Protein AF-A0A444JET3-F1 (afdb_monomer_lite)

InterPro domains:
  IPR002504 NAD kinase [PF01513] (39-80)
  IPR016064 NAD kinase/diacylglycerol kinase-like domain superfamily [SSF111331] (6-80)
  IPR017438 Inorganic polyphosphate/ATP-NAD kinase, N-terminal [G3DSA:3.40.50.10330] (2-80)

Secondary structure (DSSP, 8-state):
----EEEEEE-TT-HHHHHHHHHHHHHHHHTT-EEEES---TT-SEEEEES-HHHHHHHHHHHHHTT--EEEE--SS---

Radius of gyration: 11.91 Å; chains: 1; bounding box: 28×29×32 Å

Sequence (80 aa):
MHIRYAGIITRKDSPEVLRVGRELADWYRKHSIKAELDRIDPAMDMLTILGGDGTLLHVADQAARHGIPVVGINLGNLGF

pLDDT: mean 91.64, std 9.14, range [49.38, 98.38]

Structure (mmCIF, N/CA/C/O backbone):
data_AF-A0A444JET3-F1
#
_entry.id   AF-A0A444JET3-F1
#
loop_
_atom_site.group_PDB
_atom_site.id
_atom_site.type_symbol
_atom_site.label_atom_id
_atom_site.label_alt_id
_atom_site.label_comp_id
_atom_site.label_asym_id
_atom_site.label_entity_id
_atom_site.label_seq_id
_atom_site.pdbx_PDB_ins_code
_atom_site.Cartn_x
_atom_site.Cartn_y
_atom_site.Cartn_z
_atom_site.occupancy
_atom_site.B_iso_or_equiv
_atom_site.auth_seq_id
_atom_site.auth_comp_id
_atom_site.auth_asym_id
_atom_site.auth_atom_id
_atom_site.pdbx_PDB_model_num
ATOM 1 N N . MET A 1 1 ? -0.280 -1.142 18.398 1.00 67.25 1 MET A N 1
ATOM 2 C CA . MET A 1 1 ? -1.129 -1.097 17.188 1.00 67.25 1 MET A CA 1
ATOM 3 C C . MET A 1 1 ? -1.345 -2.530 16.725 1.00 67.25 1 MET A C 1
ATOM 5 O O . MET A 1 1 ? -0.357 -3.236 16.586 1.00 67.25 1 MET A O 1
ATOM 9 N N . HIS A 1 2 ? -2.591 -2.988 16.589 1.00 89.44 2 HIS A N 1
ATOM 10 C CA . HIS A 1 2 ? -2.901 -4.363 16.179 1.00 89.44 2 HIS A CA 1
ATOM 11 C C . HIS A 1 2 ? -3.401 -4.349 14.729 1.00 89.44 2 HIS A C 1
ATOM 13 O O . HIS A 1 2 ? -4.579 -4.105 14.490 1.00 89.44 2 HIS A O 1
ATOM 19 N N . ILE A 1 3 ? -2.501 -4.578 13.772 1.00 95.38 3 ILE A N 1
ATOM 20 C CA . ILE A 1 3 ? -2.815 -4.546 12.337 1.00 95.38 3 ILE A CA 1
ATOM 21 C C . ILE A 1 3 ? -3.552 -5.838 11.961 1.00 95.38 3 ILE A C 1
ATOM 23 O O . ILE A 1 3 ? -3.046 -6.928 12.214 1.00 95.38 3 ILE A O 1
ATOM 27 N N . ARG A 1 4 ? -4.743 -5.729 11.365 1.00 97.69 4 ARG A N 1
ATOM 28 C CA . ARG A 1 4 ? -5.537 -6.847 10.815 1.00 97.69 4 ARG A CA 1
ATOM 29 C C . ARG A 1 4 ? -5.889 -6.648 9.352 1.00 97.69 4 ARG A C 1
ATOM 31 O O . ARG A 1 4 ? -6.205 -7.624 8.678 1.00 97.69 4 ARG A O 1
ATOM 38 N N . TYR A 1 5 ? -5.835 -5.416 8.863 1.00 98.00 5 TYR A N 1
ATOM 39 C CA . TYR A 1 5 ? -6.095 -5.085 7.475 1.00 98.00 5 TYR A CA 1
ATOM 40 C C . TYR A 1 5 ? -5.072 -4.071 6.965 1.00 98.00 5 TYR A C 1
ATOM 42 O O . TYR A 1 5 ? -5.011 -2.943 7.446 1.00 98.00 5 TYR A O 1
ATOM 50 N N . ALA A 1 6 ? -4.272 -4.485 5.986 1.00 98.00 6 ALA A N 1
ATOM 51 C CA . ALA A 1 6 ? -3.266 -3.656 5.344 1.00 98.00 6 ALA A CA 1
ATOM 52 C C . ALA A 1 6 ? -3.579 -3.466 3.854 1.00 98.00 6 ALA A C 1
ATOM 54 O O . ALA A 1 6 ? -3.942 -4.413 3.151 1.00 98.00 6 ALA A O 1
ATOM 55 N N . GLY A 1 7 ? -3.404 -2.245 3.362 1.00 97.75 7 GLY A N 1
ATOM 56 C CA . GLY A 1 7 ? -3.341 -1.974 1.928 1.00 97.75 7 GLY A CA 1
ATOM 57 C C . GLY A 1 7 ? -1.898 -1.936 1.435 1.00 97.75 7 GLY A C 1
ATOM 58 O O . GLY A 1 7 ? -0.983 -1.593 2.188 1.00 97.75 7 GLY A O 1
ATOM 59 N N . ILE A 1 8 ? -1.694 -2.260 0.163 1.00 97.56 8 ILE A N 1
ATOM 60 C CA . ILE A 1 8 ? -0.402 -2.156 -0.517 1.00 97.56 8 ILE A CA 1
ATOM 61 C C . ILE A 1 8 ? -0.608 -1.365 -1.805 1.00 97.56 8 ILE A C 1
ATOM 63 O O . ILE A 1 8 ? -1.339 -1.815 -2.681 1.00 97.56 8 ILE A O 1
ATOM 67 N N . ILE A 1 9 ? 0.050 -0.217 -1.948 1.00 95.75 9 ILE A N 1
ATOM 68 C CA . ILE A 1 9 ? 0.077 0.540 -3.203 1.00 95.75 9 ILE A CA 1
ATOM 69 C C . ILE A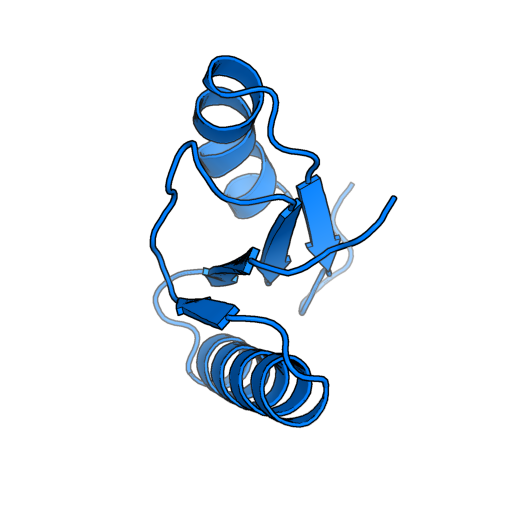 1 9 ? 1.409 0.319 -3.896 1.00 95.75 9 ILE A C 1
ATOM 71 O O . ILE A 1 9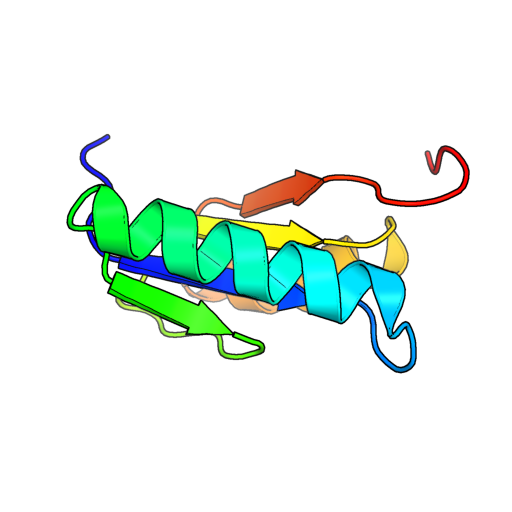 ? 2.464 0.492 -3.287 1.00 95.75 9 ILE A O 1
ATOM 75 N N . THR A 1 10 ? 1.364 -0.030 -5.175 1.00 94.31 10 THR A N 1
ATOM 76 C CA . THR A 1 10 ? 2.562 -0.227 -5.989 1.00 94.31 10 THR A CA 1
ATOM 77 C C . THR A 1 10 ? 2.746 0.904 -6.998 1.00 94.31 10 THR A C 1
ATOM 79 O O . THR A 1 10 ? 1.786 1.494 -7.499 1.00 94.31 10 THR A O 1
ATOM 82 N N . ARG A 1 11 ? 4.001 1.231 -7.324 1.00 90.06 11 ARG A N 1
ATOM 83 C CA . ARG A 1 11 ? 4.302 2.092 -8.474 1.00 90.06 11 ARG A CA 1
ATOM 84 C C . ARG A 1 11 ? 3.825 1.408 -9.763 1.00 90.06 11 ARG A C 1
ATOM 86 O O . ARG A 1 11 ? 4.192 0.263 -10.028 1.00 90.06 11 ARG A O 1
ATOM 93 N N . LYS A 1 12 ? 3.084 2.151 -10.592 1.00 84.38 12 LYS A N 1
ATOM 94 C CA . LYS A 1 12 ? 2.595 1.695 -11.904 1.00 84.38 12 LYS A CA 1
ATOM 95 C C . LYS A 1 12 ? 3.741 1.267 -12.831 1.00 84.38 12 LYS A C 1
ATOM 97 O O . LYS A 1 12 ? 4.858 1.772 -12.726 1.00 84.38 12 LYS A O 1
ATOM 102 N N . ASP A 1 13 ? 3.438 0.328 -13.724 1.00 84.94 13 ASP A N 1
ATOM 103 C CA . ASP A 1 13 ? 4.300 -0.115 -14.832 1.00 84.94 13 ASP A CA 1
ATOM 104 C C . ASP A 1 13 ? 5.670 -0.683 -14.426 1.00 84.94 13 ASP A C 1
ATOM 106 O O . ASP A 1 13 ? 6.612 -0.717 -15.216 1.00 84.94 13 ASP A O 1
ATOM 110 N N . SER A 1 14 ? 5.790 -1.183 -13.193 1.00 88.81 14 SER A N 1
ATOM 111 C CA . SER A 1 14 ? 7.006 -1.825 -12.696 1.00 88.81 14 SER A CA 1
ATOM 112 C C . SER A 1 14 ? 6.723 -3.280 -12.297 1.00 88.81 14 SER A C 1
ATOM 114 O O . SER A 1 14 ? 6.283 -3.535 -11.173 1.00 88.81 14 SER A O 1
ATOM 116 N N . PRO A 1 15 ? 6.978 -4.257 -13.194 1.00 91.44 15 PRO A N 1
ATOM 117 C CA . PRO A 1 15 ? 6.713 -5.674 -12.927 1.00 91.44 15 PRO A CA 1
ATOM 118 C C . PRO A 1 15 ? 7.427 -6.207 -11.680 1.00 91.44 15 PRO A C 1
ATOM 120 O O . PRO A 1 15 ? 6.883 -7.040 -10.960 1.00 91.44 15 PRO A O 1
ATOM 123 N N . GLU A 1 16 ? 8.629 -5.701 -11.402 1.00 91.75 16 GLU A N 1
ATOM 124 C CA . GLU A 1 16 ? 9.398 -6.037 -10.203 1.00 91.75 16 GLU A CA 1
ATOM 125 C C . GLU A 1 16 ? 8.692 -5.573 -8.921 1.00 91.75 16 GLU A C 1
ATOM 127 O O . GLU A 1 16 ? 8.482 -6.374 -8.012 1.00 91.75 16 GLU A O 1
ATOM 132 N N . VAL A 1 17 ? 8.282 -4.304 -8.859 1.00 92.62 17 VAL A N 1
ATOM 133 C CA . VAL A 1 17 ? 7.587 -3.739 -7.693 1.00 92.62 17 VAL A CA 1
ATOM 134 C C . VAL A 1 17 ? 6.251 -4.443 -7.475 1.00 92.62 17 VAL A C 1
ATOM 136 O O . VAL A 1 17 ? 5.899 -4.756 -6.340 1.00 92.62 17 VAL A O 1
ATOM 139 N N . LEU A 1 18 ? 5.534 -4.768 -8.555 1.00 94.62 18 LEU A N 1
ATOM 140 C CA . LEU A 1 18 ? 4.301 -5.547 -8.475 1.00 94.62 18 LEU A CA 1
ATOM 141 C C . LEU A 1 18 ? 4.546 -6.959 -7.924 1.00 94.62 18 LEU A C 1
ATOM 143 O O . LEU A 1 18 ? 3.754 -7.443 -7.115 1.00 94.62 18 LEU A O 1
ATOM 147 N N . ARG A 1 19 ? 5.641 -7.620 -8.324 1.00 95.62 19 ARG A N 1
ATOM 148 C CA . ARG A 1 19 ? 6.036 -8.925 -7.769 1.00 95.62 19 ARG A CA 1
ATOM 149 C C . ARG A 1 19 ? 6.274 -8.824 -6.262 1.00 95.62 19 ARG A C 1
ATOM 151 O O . ARG A 1 19 ? 5.691 -9.608 -5.519 1.00 95.62 19 ARG A O 1
ATOM 158 N N . VAL A 1 20 ? 7.046 -7.833 -5.812 1.00 95.81 20 VAL A N 1
ATOM 159 C CA . VAL A 1 20 ? 7.286 -7.596 -4.377 1.00 95.81 20 VAL A CA 1
ATOM 160 C C . VAL A 1 20 ? 5.979 -7.275 -3.642 1.00 95.81 20 VAL A C 1
ATOM 162 O O . VAL A 1 20 ? 5.749 -7.780 -2.548 1.00 95.81 20 VAL A O 1
ATOM 165 N N . GLY A 1 21 ? 5.077 -6.505 -4.257 1.00 96.69 21 GLY A N 1
ATOM 166 C CA . GLY A 1 21 ? 3.749 -6.229 -3.705 1.00 96.69 21 GLY A CA 1
ATOM 167 C C . GLY A 1 21 ? 2.916 -7.488 -3.488 1.00 96.69 21 GLY A C 1
ATOM 168 O O . GLY A 1 21 ? 2.282 -7.632 -2.443 1.00 96.69 21 GLY A O 1
ATOM 169 N N . ARG A 1 22 ? 2.950 -8.433 -4.431 1.00 97.50 22 ARG A N 1
ATOM 170 C CA . ARG A 1 22 ? 2.276 -9.732 -4.280 1.00 97.50 22 ARG A CA 1
ATOM 171 C C . ARG A 1 22 ? 2.899 -10.568 -3.166 1.00 97.50 22 ARG A C 1
ATOM 173 O O . ARG A 1 22 ? 2.166 -11.073 -2.323 1.00 97.50 22 ARG A O 1
ATOM 180 N N . GLU A 1 23 ? 4.227 -10.642 -3.114 1.00 97.94 23 GLU A N 1
ATOM 181 C CA . GLU A 1 23 ? 4.953 -11.354 -2.054 1.00 97.94 23 GLU A CA 1
ATOM 182 C C . GLU A 1 23 ? 4.638 -10.783 -0.665 1.00 97.94 23 GLU A C 1
ATOM 184 O O . GLU A 1 23 ? 4.392 -11.536 0.279 1.00 97.94 23 GLU A O 1
ATOM 189 N N . LEU A 1 24 ? 4.563 -9.456 -0.542 1.00 97.62 24 LEU A N 1
ATOM 190 C CA . LEU A 1 24 ? 4.175 -8.789 0.697 1.00 97.62 24 LEU A CA 1
ATOM 191 C C . LEU A 1 24 ? 2.711 -9.068 1.068 1.00 97.62 24 LEU A C 1
ATOM 193 O O . LEU A 1 24 ? 2.409 -9.318 2.235 1.00 97.62 24 LEU A O 1
ATOM 197 N N . ALA A 1 25 ? 1.799 -9.062 0.092 1.00 98.06 25 ALA A N 1
ATOM 198 C CA . ALA A 1 25 ? 0.396 -9.393 0.330 1.00 98.06 25 ALA A CA 1
ATOM 199 C C . ALA A 1 25 ? 0.240 -10.825 0.862 1.00 98.06 25 ALA A C 1
ATOM 201 O O . ALA A 1 25 ? -0.523 -11.064 1.801 1.00 98.06 25 ALA A O 1
ATOM 202 N N . ASP A 1 26 ? 0.986 -11.773 0.297 1.00 98.38 26 ASP A N 1
ATOM 203 C CA . ASP A 1 26 ? 0.986 -13.165 0.744 1.00 98.38 26 ASP A CA 1
ATOM 204 C C . ASP A 1 26 ? 1.619 -13.316 2.128 1.00 98.38 26 ASP A C 1
ATOM 206 O O . ASP A 1 26 ? 1.101 -14.053 2.973 1.00 98.38 26 ASP A O 1
ATOM 210 N N . TRP A 1 27 ? 2.684 -12.560 2.407 1.00 98.12 27 TRP A N 1
ATOM 211 C CA . TRP A 1 27 ? 3.275 -12.490 3.737 1.00 98.12 27 TRP A CA 1
ATOM 212 C C . TRP A 1 27 ? 2.268 -11.975 4.772 1.00 98.12 27 TRP A C 1
ATOM 214 O O . TRP A 1 27 ? 2.100 -12.616 5.808 1.00 98.12 27 TRP A O 1
ATOM 224 N N . TYR A 1 28 ? 1.529 -10.897 4.494 1.00 97.94 28 TYR A N 1
ATOM 225 C CA . TYR A 1 28 ? 0.478 -10.412 5.395 1.00 97.94 28 TYR A CA 1
ATOM 226 C C . TYR A 1 28 ? -0.595 -11.470 5.652 1.00 97.94 28 TYR A C 1
ATOM 228 O O . TYR A 1 28 ? -0.907 -11.761 6.809 1.00 97.94 28 TYR A O 1
ATOM 236 N N . ARG A 1 29 ? -1.106 -12.114 4.596 1.00 97.69 29 ARG A N 1
ATOM 237 C CA . ARG A 1 29 ? -2.134 -13.160 4.723 1.00 97.69 29 ARG A CA 1
ATOM 238 C C . ARG A 1 29 ? -1.655 -14.328 5.579 1.00 97.69 29 ARG A C 1
ATOM 240 O O . ARG A 1 29 ? -2.404 -14.800 6.431 1.00 97.69 29 ARG A O 1
ATOM 247 N N . LYS A 1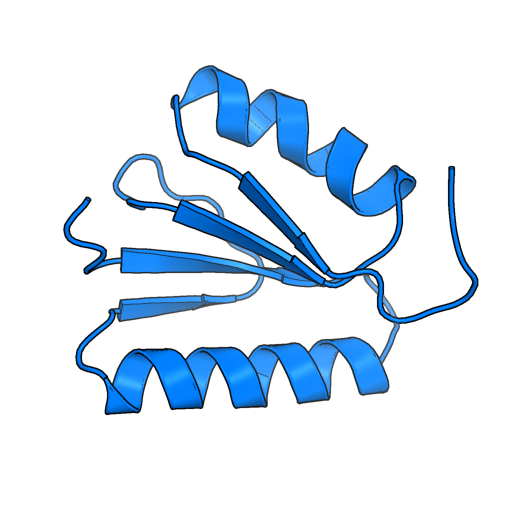 30 ? -0.394 -14.748 5.420 1.00 98.19 30 LYS A N 1
ATOM 248 C CA . LYS A 1 30 ? 0.232 -15.790 6.251 1.00 98.19 30 LYS A CA 1
ATOM 249 C C . LYS A 1 30 ? 0.266 -15.417 7.739 1.00 98.19 30 LYS A C 1
ATOM 251 O O . LYS A 1 30 ? 0.200 -16.301 8.586 1.00 98.19 30 LYS A O 1
ATOM 256 N N . HIS A 1 31 ? 0.323 -14.126 8.055 1.00 97.12 31 HIS A N 1
ATOM 257 C CA . HIS A 1 31 ? 0.295 -13.599 9.421 1.00 97.12 31 HIS A CA 1
ATOM 258 C C . HIS A 1 31 ? -1.111 -13.169 9.869 1.00 97.12 31 HIS A C 1
ATOM 260 O O . HIS A 1 31 ? -1.247 -12.412 10.825 1.00 97.12 31 HIS A O 1
ATOM 266 N N . SER A 1 32 ? -2.168 -13.674 9.218 1.00 97.44 32 SER A N 1
ATOM 267 C CA . SER A 1 32 ? -3.571 -13.358 9.537 1.00 97.44 32 SER A CA 1
ATOM 268 C C . SER A 1 32 ? -3.939 -11.876 9.373 1.00 97.44 32 SER A C 1
ATOM 270 O O . SER A 1 32 ? -4.847 -11.376 10.035 1.00 97.44 32 SER A O 1
ATOM 272 N N . ILE A 1 33 ? -3.256 -11.176 8.465 1.00 98.19 33 ILE A N 1
ATOM 273 C CA . ILE A 1 33 ? -3.556 -9.796 8.082 1.00 98.19 33 ILE A CA 1
ATOM 274 C C . ILE A 1 33 ? -4.221 -9.829 6.703 1.00 98.19 33 ILE A C 1
ATOM 276 O O . ILE A 1 33 ? -3.638 -10.304 5.725 1.00 98.19 33 ILE A O 1
ATOM 280 N N . LYS A 1 34 ? -5.458 -9.328 6.602 1.00 98.31 34 LYS A N 1
ATOM 281 C CA . LYS A 1 34 ? -6.123 -9.103 5.313 1.00 98.31 34 LYS A CA 1
ATOM 282 C C . LYS A 1 34 ? -5.259 -8.137 4.497 1.00 98.31 34 LYS A C 1
ATOM 284 O O . LYS A 1 34 ? -4.856 -7.103 5.017 1.00 98.31 34 LYS A O 1
ATOM 289 N N . ALA A 1 35 ? -5.004 -8.459 3.230 1.00 98.00 35 ALA A N 1
ATOM 290 C CA . ALA A 1 35 ? -4.171 -7.641 2.353 1.00 98.00 35 ALA A CA 1
ATOM 291 C C . ALA A 1 35 ? -4.827 -7.415 0.989 1.00 98.00 35 ALA A C 1
ATOM 293 O O . ALA A 1 35 ? -5.234 -8.379 0.327 1.00 98.00 35 ALA A O 1
ATOM 294 N N . GLU A 1 36 ? -4.882 -6.153 0.567 1.00 97.81 36 GLU A N 1
ATOM 295 C CA . GLU A 1 36 ? -5.378 -5.725 -0.744 1.00 97.81 36 GLU A CA 1
ATOM 296 C C . GLU A 1 36 ? -4.327 -4.884 -1.476 1.00 97.81 36 GLU A C 1
ATOM 298 O O . GLU A 1 36 ? -3.661 -4.043 -0.875 1.00 97.81 36 GLU A O 1
ATOM 303 N N . LEU A 1 37 ? -4.171 -5.143 -2.775 1.00 95.75 37 LEU A N 1
ATOM 304 C CA . LEU A 1 37 ? -3.248 -4.434 -3.662 1.00 95.75 37 LEU A CA 1
ATOM 305 C C . LEU A 1 37 ? -3.987 -3.329 -4.416 1.00 95.75 37 LEU A C 1
ATOM 307 O O . LEU A 1 37 ? -5.125 -3.527 -4.836 1.00 95.75 37 LEU A O 1
ATOM 311 N N . ASP A 1 38 ? -3.311 -2.196 -4.598 1.00 93.12 38 ASP A N 1
ATOM 312 C CA . ASP A 1 38 ? -3.718 -1.046 -5.413 1.00 93.12 38 ASP A CA 1
ATOM 313 C C . ASP A 1 38 ? -5.127 -0.509 -5.091 1.00 93.12 38 ASP A C 1
ATOM 315 O O . ASP A 1 38 ? -5.830 0.035 -5.944 1.00 93.12 38 ASP A O 1
ATOM 319 N N . ARG A 1 39 ? -5.532 -0.639 -3.824 1.00 93.12 39 ARG A N 1
ATOM 320 C CA . ARG A 1 39 ? -6.788 -0.128 -3.272 1.00 93.12 39 ARG A CA 1
ATOM 321 C C . ARG A 1 39 ? -6.521 0.551 -1.935 1.00 93.12 39 ARG A C 1
ATOM 323 O O . ARG A 1 39 ? -5.702 0.082 -1.151 1.00 93.12 39 ARG A O 1
ATOM 330 N N . ILE A 1 40 ? -7.244 1.636 -1.675 1.00 93.75 40 ILE A N 1
ATOM 331 C CA . ILE A 1 40 ? -7.302 2.287 -0.365 1.00 93.75 40 ILE A CA 1
ATOM 332 C C . ILE A 1 40 ? -8.719 2.116 0.163 1.00 93.75 40 ILE A C 1
ATOM 334 O O . ILE A 1 40 ? -9.691 2.385 -0.544 1.00 93.75 40 ILE A O 1
ATOM 338 N N . ASP A 1 41 ? -8.832 1.644 1.396 1.00 95.81 41 ASP A N 1
ATOM 339 C CA .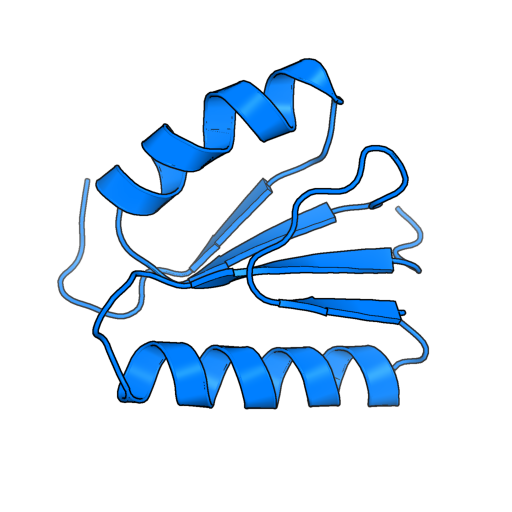 ASP A 1 41 ? -10.097 1.445 2.088 1.00 95.81 41 ASP A CA 1
ATOM 340 C C . ASP A 1 41 ? -10.009 2.111 3.470 1.00 95.81 41 ASP A C 1
ATOM 342 O O . ASP A 1 41 ? -9.039 1.852 4.185 1.00 95.81 41 ASP A O 1
ATOM 346 N N . PRO A 1 42 ? -10.986 2.946 3.872 1.00 95.69 42 PRO A N 1
ATOM 347 C CA . PRO A 1 42 ? -10.983 3.611 5.177 1.00 95.69 42 PRO A CA 1
ATOM 348 C C . PRO A 1 42 ? -10.901 2.663 6.380 1.00 95.69 42 PRO A C 1
ATOM 350 O O . PRO A 1 42 ? -10.546 3.099 7.469 1.00 95.69 42 PRO A O 1
ATOM 353 N N . ALA A 1 43 ? -11.246 1.383 6.209 1.00 96.25 43 ALA A N 1
ATOM 354 C CA . ALA A 1 43 ? -11.150 0.376 7.261 1.00 96.25 43 ALA A CA 1
ATOM 355 C C . ALA A 1 43 ? -9.740 -0.228 7.416 1.00 96.25 43 ALA A C 1
ATOM 357 O O . ALA A 1 43 ? -9.548 -1.084 8.279 1.00 96.25 43 ALA A O 1
ATOM 358 N N . MET A 1 44 ? -8.774 0.146 6.570 1.00 97.31 44 MET A N 1
ATOM 359 C CA . MET A 1 44 ? -7.390 -0.319 6.688 1.00 97.31 44 MET A CA 1
ATOM 360 C C . MET A 1 44 ? -6.731 0.251 7.943 1.00 97.31 44 MET A C 1
ATOM 362 O O . MET A 1 44 ? -6.794 1.446 8.211 1.00 97.31 44 MET A O 1
ATOM 366 N N . ASP A 1 45 ? -6.019 -0.606 8.668 1.00 97.56 45 ASP A N 1
ATOM 367 C CA . ASP A 1 45 ? -5.234 -0.209 9.837 1.00 97.56 45 ASP A CA 1
ATOM 368 C C . ASP A 1 45 ? -3.907 0.453 9.431 1.00 97.56 45 ASP A C 1
ATOM 370 O O . ASP A 1 45 ? -3.274 1.129 10.242 1.00 97.56 45 ASP A O 1
ATOM 374 N N . MET A 1 46 ? -3.447 0.207 8.198 1.00 96.75 46 MET A N 1
ATOM 375 C CA . MET A 1 46 ? -2.184 0.708 7.661 1.00 96.75 46 MET A CA 1
ATOM 376 C C . MET A 1 46 ? -2.126 0.589 6.131 1.00 96.75 46 MET A C 1
ATOM 378 O O . MET A 1 46 ? -2.697 -0.331 5.539 1.00 96.75 46 MET A O 1
ATOM 382 N N . LEU A 1 47 ? -1.356 1.476 5.500 1.00 97.12 47 LEU A N 1
ATOM 383 C CA . LEU A 1 47 ? -1.024 1.439 4.081 1.00 97.12 47 LEU A CA 1
ATOM 384 C C . LEU A 1 47 ? 0.489 1.301 3.874 1.00 97.12 47 LEU A C 1
ATOM 386 O O . LEU A 1 47 ? 1.274 2.081 4.413 1.00 97.12 47 LEU A O 1
ATOM 390 N N . THR A 1 48 ? 0.901 0.329 3.065 1.00 96.50 48 THR A N 1
ATOM 391 C CA . THR A 1 48 ? 2.293 0.175 2.629 1.00 96.50 48 THR A CA 1
ATOM 392 C C . THR A 1 48 ? 2.435 0.650 1.196 1.00 96.50 48 THR A C 1
ATOM 394 O O . THR A 1 48 ? 1.654 0.261 0.333 1.00 96.50 48 THR A O 1
ATOM 397 N N . ILE A 1 49 ? 3.432 1.480 0.923 1.00 95.25 49 ILE A N 1
ATOM 398 C CA . ILE A 1 49 ? 3.670 2.040 -0.405 1.00 95.25 49 ILE A CA 1
ATOM 399 C C . ILE A 1 49 ? 4.999 1.515 -0.922 1.00 95.25 49 ILE A C 1
ATOM 401 O O . ILE A 1 49 ? 6.039 1.759 -0.323 1.00 95.25 49 ILE A O 1
ATOM 405 N N . LEU A 1 50 ? 4.956 0.805 -2.043 1.00 94.50 50 LEU A N 1
ATOM 406 C CA . LEU A 1 50 ? 6.116 0.262 -2.734 1.00 94.50 50 LEU A CA 1
ATOM 407 C C . LEU A 1 50 ? 6.418 1.142 -3.948 1.00 94.50 50 LEU A C 1
ATOM 409 O O . LEU A 1 50 ? 5.787 1.020 -5.001 1.00 94.50 50 LEU A O 1
ATOM 413 N N . GLY A 1 51 ? 7.358 2.069 -3.797 1.00 90.44 51 GLY A N 1
ATOM 414 C CA . GLY A 1 51 ? 7.651 3.072 -4.817 1.00 90.44 51 GLY A CA 1
ATOM 415 C C . GLY A 1 51 ? 8.533 4.198 -4.291 1.00 90.44 51 GLY A C 1
ATOM 416 O O . GLY A 1 51 ? 9.065 4.112 -3.192 1.00 90.44 51 GLY A O 1
ATOM 417 N N . GLY A 1 52 ? 8.700 5.251 -5.088 1.00 88.31 52 GLY A N 1
ATOM 418 C CA . GLY A 1 52 ? 9.435 6.452 -4.673 1.00 88.31 52 GLY A CA 1
ATOM 419 C C . GLY A 1 52 ? 8.517 7.551 -4.134 1.00 88.31 52 GLY A C 1
ATOM 420 O O . GLY A 1 52 ? 7.305 7.363 -3.996 1.00 88.31 52 GLY A O 1
ATOM 421 N N . ASP A 1 53 ? 9.083 8.735 -3.932 1.00 86.69 53 ASP A N 1
ATOM 422 C CA . ASP A 1 53 ? 8.418 9.889 -3.307 1.00 86.69 53 ASP A CA 1
ATOM 423 C C . ASP A 1 53 ? 7.164 10.322 -4.073 1.00 86.69 53 ASP A C 1
ATOM 425 O O . ASP A 1 53 ? 6.130 10.612 -3.480 1.00 86.69 53 ASP A O 1
ATOM 429 N N . GLY A 1 54 ? 7.201 10.270 -5.409 1.00 86.94 54 GLY A N 1
ATOM 430 C CA . GLY A 1 54 ? 6.030 10.568 -6.238 1.00 86.94 54 GLY A CA 1
ATOM 431 C C . GLY A 1 54 ? 4.863 9.599 -6.011 1.00 86.94 54 GLY A C 1
ATOM 432 O O . GLY A 1 54 ? 3.705 10.002 -6.079 1.00 86.94 54 GLY A O 1
ATOM 433 N N . THR A 1 55 ? 5.148 8.330 -5.696 1.00 88.31 55 THR A N 1
ATOM 434 C CA . THR A 1 55 ? 4.110 7.347 -5.334 1.00 88.31 55 THR A CA 1
ATOM 435 C C . THR A 1 55 ? 3.580 7.622 -3.928 1.00 88.31 55 THR A C 1
ATOM 437 O O . THR A 1 55 ? 2.369 7.610 -3.725 1.00 88.31 55 THR A O 1
ATOM 440 N N . LEU A 1 56 ? 4.469 7.935 -2.980 1.00 88.56 56 LEU A N 1
ATOM 441 C CA . LEU A 1 56 ? 4.100 8.305 -1.613 1.00 88.56 56 LEU A CA 1
ATOM 442 C C . LEU A 1 56 ? 3.194 9.543 -1.588 1.00 88.56 56 LEU A C 1
ATOM 444 O O .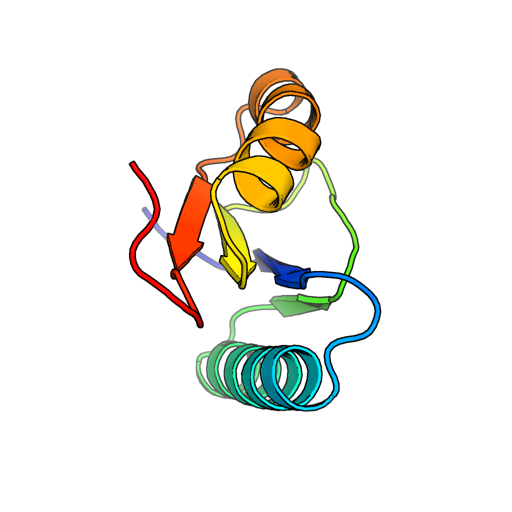 LEU A 1 56 ? 2.102 9.481 -1.034 1.00 88.56 56 LEU A O 1
ATOM 448 N N . LEU A 1 57 ? 3.598 10.638 -2.237 1.00 88.25 57 LEU A N 1
ATOM 449 C CA . LEU A 1 57 ? 2.842 11.893 -2.274 1.00 88.25 57 LEU A CA 1
ATOM 450 C C . LEU A 1 57 ? 1.480 11.745 -2.960 1.00 88.25 57 LEU A C 1
ATOM 452 O O . LEU A 1 57 ? 0.503 12.329 -2.497 1.00 88.25 57 LEU A O 1
ATOM 456 N N . HIS A 1 58 ? 1.391 10.937 -4.023 1.00 87.69 58 HIS A N 1
ATOM 457 C CA . HIS A 1 58 ? 0.121 10.670 -4.708 1.00 87.69 58 HIS A CA 1
ATOM 458 C C . HIS A 1 58 ? -0.921 10.024 -3.784 1.00 87.69 58 HIS A C 1
ATOM 460 O O . HIS A 1 58 ? -2.117 10.273 -3.909 1.00 87.69 58 HIS A O 1
ATOM 466 N N . VAL A 1 59 ? -0.455 9.196 -2.853 1.00 90.56 59 VAL A N 1
ATOM 467 C CA . VAL A 1 59 ? -1.290 8.387 -1.963 1.00 90.56 59 VAL A CA 1
ATOM 468 C C . VAL A 1 59 ? -1.485 9.055 -0.596 1.00 90.56 59 VAL A C 1
ATOM 470 O O . VAL A 1 59 ? -2.500 8.827 0.063 1.00 90.56 59 VAL A O 1
ATOM 473 N N . ALA A 1 60 ? -0.544 9.904 -0.177 1.00 88.50 60 ALA A N 1
ATOM 474 C CA . ALA A 1 60 ? -0.530 10.546 1.132 1.00 88.50 60 ALA A CA 1
ATOM 475 C C . ALA A 1 60 ? -1.796 11.370 1.410 1.00 88.50 60 ALA A C 1
ATOM 477 O O . ALA A 1 60 ? -2.328 11.274 2.512 1.00 88.50 60 ALA A O 1
ATOM 478 N N . ASP A 1 61 ? -2.322 12.117 0.428 1.00 90.19 61 ASP A N 1
ATOM 479 C CA . ASP A 1 61 ? -3.563 12.894 0.609 1.00 90.19 61 ASP A CA 1
ATOM 480 C C . ASP A 1 61 ? -4.761 11.984 0.927 1.00 90.19 61 ASP A C 1
ATOM 482 O O . ASP A 1 61 ? -5.511 12.231 1.871 1.00 90.19 61 ASP A O 1
ATOM 486 N N . GLN A 1 62 ? -4.920 10.884 0.186 1.00 91.88 62 GLN A N 1
ATOM 487 C CA . GLN A 1 62 ? -6.021 9.941 0.400 1.00 91.88 62 GLN A CA 1
ATOM 488 C C . GLN A 1 62 ? -5.893 9.207 1.739 1.00 91.88 62 GLN A C 1
ATOM 490 O O . GLN A 1 62 ? -6.875 9.090 2.471 1.00 91.88 62 GLN A O 1
ATOM 495 N N . ALA A 1 63 ? -4.686 8.758 2.091 1.00 93.44 63 ALA A N 1
ATOM 496 C CA . ALA A 1 63 ? -4.432 8.120 3.379 1.00 93.44 63 ALA A CA 1
ATOM 497 C C . ALA A 1 63 ? -4.680 9.087 4.551 1.00 93.44 63 ALA A C 1
ATOM 499 O O . ALA A 1 63 ? -5.336 8.713 5.524 1.00 93.44 63 ALA A O 1
ATOM 500 N N . ALA A 1 64 ? -4.248 10.348 4.427 1.00 93.50 64 ALA A N 1
ATOM 501 C CA . ALA A 1 64 ? -4.451 11.382 5.438 1.00 93.50 64 ALA A CA 1
ATOM 502 C C . ALA A 1 64 ? -5.938 11.696 5.664 1.00 93.50 64 ALA A C 1
ATOM 504 O O . ALA A 1 64 ? -6.366 11.798 6.813 1.00 93.50 64 ALA A O 1
ATOM 505 N N . ARG A 1 65 ? -6.751 11.771 4.598 1.00 94.38 65 ARG A N 1
ATOM 506 C CA . ARG A 1 65 ? -8.214 11.965 4.700 1.00 94.38 65 ARG A CA 1
ATOM 507 C C . ARG A 1 65 ? -8.911 10.876 5.512 1.00 94.38 65 ARG A C 1
ATOM 509 O O . ARG A 1 65 ? -9.945 11.142 6.119 1.00 94.38 65 ARG A O 1
ATOM 516 N N . HIS A 1 66 ? -8.365 9.665 5.507 1.00 94.69 66 HIS A N 1
ATOM 517 C CA . HIS A 1 66 ? -8.899 8.527 6.250 1.00 94.69 66 HIS A CA 1
ATOM 518 C C . HIS A 1 66 ? -8.155 8.260 7.566 1.00 94.69 66 HIS A C 1
ATOM 520 O O . HIS A 1 66 ? -8.523 7.339 8.287 1.00 94.69 66 HIS A O 1
ATOM 526 N N . GLY A 1 67 ? -7.132 9.055 7.899 1.00 94.94 67 GLY A N 1
ATOM 527 C CA . GLY A 1 67 ? -6.311 8.852 9.094 1.00 94.94 67 GLY A CA 1
ATOM 528 C C . GLY A 1 67 ? -5.519 7.540 9.082 1.00 94.94 67 GLY A C 1
ATOM 529 O O . GLY A 1 67 ? -5.162 7.044 10.148 1.00 94.94 67 GLY A O 1
ATOM 530 N N . ILE A 1 68 ? -5.260 6.967 7.903 1.00 96.75 68 ILE A N 1
ATOM 531 C CA . ILE A 1 68 ? -4.567 5.683 7.759 1.00 96.75 68 ILE A CA 1
ATOM 532 C C . ILE A 1 68 ? -3.051 5.926 7.861 1.00 96.75 68 ILE A C 1
ATOM 534 O O . ILE A 1 68 ? -2.507 6.692 7.060 1.00 96.75 68 ILE A O 1
ATOM 538 N N . PRO A 1 69 ? -2.336 5.272 8.796 1.00 95.50 69 PRO A N 1
ATOM 539 C CA . PRO A 1 69 ? -0.879 5.331 8.867 1.00 95.50 69 PRO A CA 1
ATOM 540 C C . PRO A 1 69 ? -0.222 4.786 7.594 1.00 95.50 69 PRO A C 1
ATOM 542 O O . PRO A 1 69 ? -0.628 3.745 7.075 1.00 95.50 69 PRO A O 1
ATOM 545 N N . VAL A 1 70 ? 0.830 5.456 7.121 1.00 94.50 70 VAL A N 1
ATOM 546 C CA . VAL A 1 70 ? 1.543 5.095 5.888 1.00 94.50 70 VAL A CA 1
ATOM 547 C C . VAL A 1 70 ? 2.982 4.689 6.192 1.00 94.50 70 VAL A C 1
ATOM 549 O O . VAL A 1 70 ? 3.677 5.376 6.937 1.00 94.50 70 VAL A O 1
ATOM 552 N N . VAL A 1 71 ? 3.451 3.610 5.562 1.00 93.81 71 VAL A N 1
ATOM 553 C CA . VAL A 1 71 ? 4.876 3.254 5.493 1.00 93.81 71 VAL A CA 1
ATOM 554 C C . VAL A 1 71 ? 5.306 3.169 4.036 1.00 93.81 71 VAL A C 1
ATOM 556 O O . VAL A 1 71 ? 4.766 2.381 3.262 1.00 93.81 71 VAL A O 1
ATOM 559 N N . GLY A 1 72 ? 6.289 3.985 3.663 1.00 91.94 72 GLY A N 1
ATOM 560 C CA . GLY A 1 72 ? 6.928 3.932 2.351 1.00 91.94 72 GLY A CA 1
ATOM 561 C C . GLY A 1 72 ? 8.134 2.995 2.355 1.00 91.94 72 GLY A C 1
ATOM 562 O O . GLY A 1 72 ? 8.978 3.071 3.244 1.00 91.94 72 GLY A O 1
ATOM 563 N N . ILE A 1 73 ? 8.224 2.133 1.347 1.00 92.12 73 ILE A N 1
ATOM 564 C CA . ILE A 1 73 ? 9.386 1.298 1.048 1.00 92.12 73 ILE A CA 1
ATOM 565 C C . ILE A 1 73 ? 9.880 1.702 -0.338 1.00 92.12 73 ILE A C 1
ATOM 567 O O . ILE A 1 73 ? 9.214 1.458 -1.350 1.00 92.12 73 ILE A O 1
ATOM 571 N N . ASN A 1 74 ? 11.059 2.320 -0.379 1.00 89.06 74 ASN A N 1
ATOM 572 C CA . ASN A 1 74 ? 11.680 2.712 -1.635 1.00 89.06 74 ASN A CA 1
ATOM 573 C C . ASN A 1 74 ? 12.307 1.485 -2.318 1.00 89.06 74 ASN A C 1
ATOM 575 O O . ASN A 1 74 ? 13.257 0.896 -1.808 1.00 89.06 74 ASN A O 1
ATOM 579 N N . LEU A 1 75 ? 11.737 1.093 -3.462 1.00 83.50 75 LEU A N 1
ATOM 580 C CA . LEU A 1 75 ? 12.213 0.006 -4.325 1.00 83.50 75 LEU A CA 1
ATOM 581 C C . LEU A 1 75 ? 12.758 0.590 -5.641 1.00 83.50 75 LEU A C 1
ATOM 583 O O . LEU A 1 75 ? 12.146 0.461 -6.707 1.00 83.50 75 LEU A O 1
ATOM 587 N N . GLY A 1 76 ? 13.877 1.311 -5.550 1.00 74.19 76 GLY A N 1
ATOM 588 C CA . GLY A 1 76 ? 14.526 1.987 -6.673 1.00 74.19 76 GLY A CA 1
ATOM 589 C C . GLY A 1 76 ? 15.753 2.798 -6.250 1.00 74.19 76 GLY A C 1
ATOM 590 O O . GLY A 1 76 ? 16.401 2.491 -5.251 1.00 74.19 76 GLY A O 1
ATOM 591 N N . ASN A 1 77 ? 16.081 3.837 -7.023 1.00 65.38 77 ASN A N 1
ATOM 592 C CA . ASN A 1 77 ? 17.109 4.799 -6.627 1.00 65.38 77 ASN A CA 1
ATOM 593 C C . ASN A 1 77 ? 16.612 5.612 -5.426 1.00 65.38 77 ASN A C 1
ATOM 595 O O . ASN A 1 77 ? 15.446 6.012 -5.394 1.00 65.38 77 ASN A O 1
ATOM 599 N N . LEU A 1 78 ? 17.510 5.853 -4.469 1.00 60.69 78 LEU A N 1
ATOM 600 C CA . LEU A 1 78 ? 17.236 6.641 -3.270 1.00 60.69 78 LEU A CA 1
ATOM 601 C C . LEU A 1 78 ? 16.605 7.988 -3.674 1.00 60.69 78 LEU A C 1
ATOM 603 O O . LEU A 1 78 ? 17.224 8.771 -4.397 1.00 60.69 78 LEU A O 1
ATOM 607 N N . GLY A 1 79 ? 15.348 8.190 -3.268 1.00 62.84 79 GLY A N 1
ATOM 608 C CA . GLY A 1 79 ? 14.658 9.483 -3.330 1.00 62.84 79 GLY A CA 1
ATOM 609 C C . GLY A 1 79 ? 15.097 10.393 -2.180 1.00 62.84 79 GLY A C 1
ATOM 610 O O . GLY A 1 79 ? 16.038 10.048 -1.461 1.00 62.84 79 GLY A O 1
ATOM 611 N N . PHE A 1 80 ? 14.436 11.539 -2.021 1.00 49.38 80 PHE A N 1
ATOM 612 C CA . PHE A 1 80 ? 14.717 12.498 -0.944 1.00 49.38 80 PHE A CA 1
ATOM 613 C C . 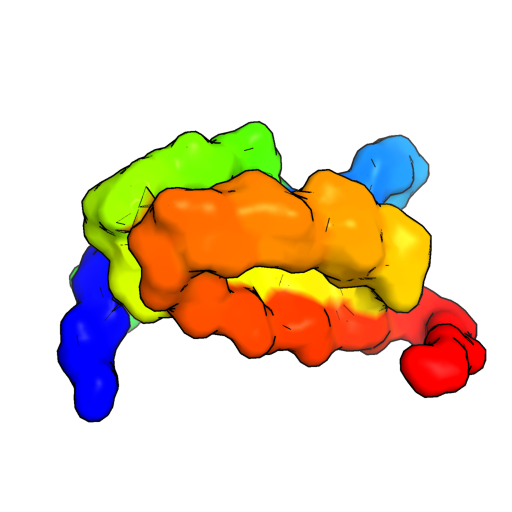PHE A 1 80 ? 13.918 12.198 0.327 1.00 49.38 80 PHE A C 1
ATOM 615 O O . PHE A 1 80 ? 12.700 11.936 0.221 1.00 49.38 80 PHE A O 1
#

Organism: NCBI:txid1859130

Foldseek 3Di:
DDFQEEEEEEDPPDPVRVVVLVVVCVVCVVVNHHYDYNDDDLPGQAYEYEADPVRCVVCVVVCVVSVHHYDYDHPDPDDD